Protein AF-A0A964C0R8-F1 (afdb_monomer)

Nearest PDB structures (foldseek):
  2l81-assembly1_A  TM=3.056E-01  e=2.035E-01  Homo sapiens
  6ylh-assembly1_b  TM=2.328E-01  e=2.517E+00  Saccharomyces cerevisiae
  6mrt-assembly1_A  TM=2.587E-01  e=3.384E+00  Escherichia coli K-12
  2wcd-assembly1_A  TM=2.534E-01  e=9.533E+00  Escherichia coli K-12

Foldseek 3Di:
DLPVVLLVVLVVQLVVLVVVLVVLVVCLVPDPDPVVNVVSVCCCLPPSLVSNLVSVLVNLVSCLVCLVVFDFDLVLLVVLLVQLLVLLVCVVPVDPPQADPVLPVLSVVLNVLSPDPPDGSSRSLSVNSVSVSVNSVRCSVRVVRCSCVSSVVSSVVRRPDD

Structure (mmCIF, N/CA/C/O backbone):
data_AF-A0A964C0R8-F1
#
_entry.id   AF-A0A964C0R8-F1
#
loop_
_atom_site.group_PDB
_atom_site.id
_atom_site.type_symbol
_atom_site.label_atom_id
_atom_site.label_alt_id
_atom_site.label_comp_id
_atom_site.label_asym_id
_atom_site.label_entity_id
_atom_site.label_seq_id
_atom_site.pdbx_PDB_ins_code
_atom_site.Cartn_x
_atom_site.Cartn_y
_atom_site.Cartn_z
_atom_site.occupancy
_atom_site.B_iso_or_equiv
_atom_site.auth_seq_id
_atom_site.auth_comp_id
_atom_site.auth_asym_id
_atom_site.auth_atom_id
_atom_site.pdbx_PDB_model_num
ATOM 1 N N . MET A 1 1 ? -26.100 5.685 2.494 1.00 44.75 1 MET A N 1
ATOM 2 C CA . MET A 1 1 ? -25.864 4.463 1.694 1.00 44.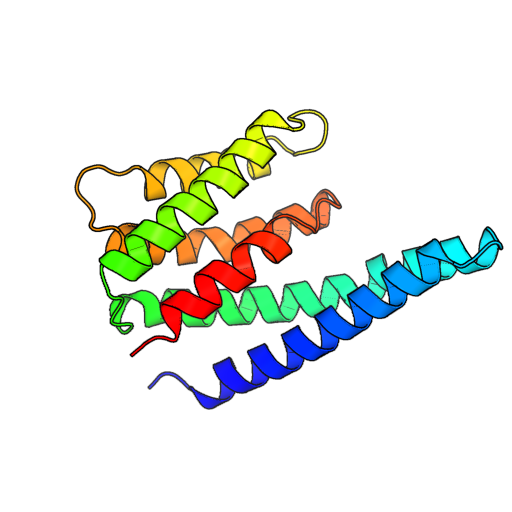75 1 MET A CA 1
ATOM 3 C C . MET A 1 1 ? -24.497 4.624 1.064 1.00 44.75 1 MET A C 1
ATOM 5 O O . MET A 1 1 ? -24.321 5.593 0.338 1.00 44.75 1 MET A O 1
ATOM 9 N N . ILE A 1 2 ? -23.543 3.737 1.356 1.00 54.78 2 ILE A N 1
ATOM 10 C CA . ILE A 1 2 ? -22.313 3.641 0.557 1.00 54.78 2 ILE A CA 1
ATOM 11 C C . ILE A 1 2 ? -22.776 3.500 -0.896 1.00 54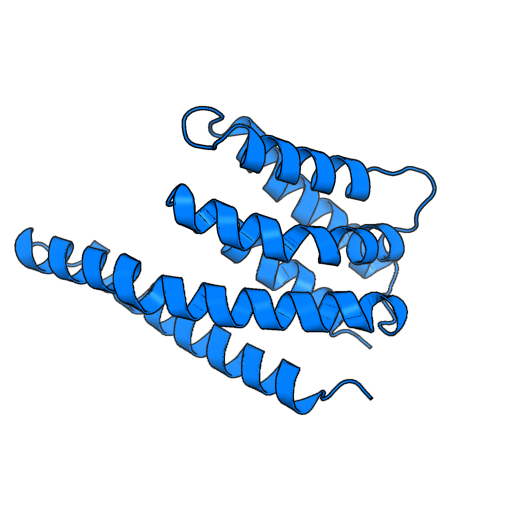.78 2 ILE A C 1
ATOM 13 O O . ILE A 1 2 ? -23.589 2.600 -1.153 1.00 54.78 2 ILE A O 1
ATOM 17 N N . PRO A 1 3 ? -22.325 4.321 -1.854 1.00 65.00 3 PRO A N 1
ATOM 18 C CA . PRO A 1 3 ? -22.480 3.958 -3.249 1.00 65.00 3 PRO A CA 1
ATOM 19 C C . PRO A 1 3 ? -21.553 2.759 -3.482 1.00 65.00 3 PRO A C 1
ATOM 21 O O . PRO A 1 3 ? -20.451 2.917 -3.980 1.00 65.00 3 PRO A O 1
ATOM 24 N N . ARG A 1 4 ? -21.962 1.551 -3.052 1.00 70.00 4 ARG A N 1
ATOM 25 C CA . ARG A 1 4 ? -21.163 0.313 -3.146 1.00 70.00 4 ARG A CA 1
ATOM 26 C C . ARG A 1 4 ? -20.659 0.097 -4.567 1.00 70.00 4 ARG A C 1
ATOM 28 O O . ARG A 1 4 ? -19.532 -0.329 -4.745 1.00 70.00 4 ARG A O 1
ATOM 35 N N . ARG A 1 5 ? -21.481 0.495 -5.542 1.00 81.56 5 ARG A N 1
ATOM 36 C CA . ARG A 1 5 ? -21.123 0.550 -6.959 1.00 81.56 5 ARG A CA 1
ATOM 37 C C . ARG A 1 5 ? -19.844 1.349 -7.193 1.00 81.56 5 ARG A C 1
ATOM 39 O O . ARG A 1 5 ? -18.943 0.827 -7.813 1.00 81.56 5 ARG A O 1
ATOM 46 N N . ARG A 1 6 ? -19.701 2.535 -6.594 1.00 89.06 6 ARG A N 1
ATOM 47 C CA . ARG A 1 6 ? -18.512 3.370 -6.773 1.00 89.06 6 ARG A CA 1
ATOM 48 C C . ARG A 1 6 ? -17.244 2.745 -6.195 1.00 89.06 6 ARG A C 1
ATOM 50 O O . ARG A 1 6 ? -16.202 2.869 -6.818 1.00 89.06 6 ARG A O 1
ATOM 57 N N . LEU A 1 7 ? -17.316 2.087 -5.034 1.00 85.00 7 LEU A N 1
ATOM 58 C CA . LEU A 1 7 ? -16.154 1.365 -4.495 1.00 85.00 7 LEU A CA 1
ATOM 59 C C . LEU A 1 7 ? -15.740 0.223 -5.430 1.00 85.00 7 LEU A C 1
ATOM 61 O O . LEU A 1 7 ? -14.562 0.107 -5.736 1.00 85.00 7 LEU A O 1
ATOM 65 N N . THR A 1 8 ? -16.703 -0.549 -5.941 1.00 85.69 8 THR A N 1
ATOM 66 C CA . THR A 1 8 ? -16.439 -1.598 -6.938 1.00 85.69 8 THR A CA 1
ATOM 67 C C . THR A 1 8 ? -15.860 -1.026 -8.236 1.00 85.69 8 THR A C 1
ATOM 69 O O . THR A 1 8 ? -14.850 -1.527 -8.711 1.00 85.69 8 THR A O 1
ATOM 72 N N . ASP A 1 9 ? -16.419 0.067 -8.762 1.00 90.06 9 ASP A N 1
ATOM 73 C CA . ASP A 1 9 ? -15.905 0.727 -9.968 1.00 90.06 9 ASP A CA 1
ATOM 74 C C . ASP A 1 9 ? -14.453 1.201 -9.766 1.00 90.06 9 ASP A C 1
ATOM 76 O O . ASP A 1 9 ? -13.613 1.065 -10.651 1.00 90.06 9 ASP A O 1
ATOM 80 N N . LEU A 1 10 ? -14.144 1.772 -8.595 1.00 90.31 10 LEU A N 1
ATOM 81 C CA . LEU A 1 10 ? -12.793 2.226 -8.254 1.00 90.31 10 LEU A CA 1
ATOM 82 C C . LEU A 1 10 ? -11.803 1.066 -8.170 1.00 90.31 10 LEU A C 1
ATOM 84 O O . LEU A 1 10 ? -10.658 1.231 -8.574 1.00 90.31 10 LEU A O 1
ATOM 88 N N . GLU A 1 11 ? -12.230 -0.091 -7.671 1.00 85.62 11 GLU A N 1
ATOM 89 C CA . GLU A 1 11 ? -11.404 -1.299 -7.624 1.00 85.62 11 GLU A CA 1
ATOM 90 C C . GLU A 1 11 ? -11.083 -1.809 -9.025 1.00 85.62 11 GLU A C 1
ATOM 92 O O . GLU A 1 11 ? -9.915 -2.017 -9.325 1.00 85.62 11 GLU A O 1
ATOM 97 N N . GLU A 1 12 ? -12.082 -1.927 -9.904 1.00 89.69 12 GLU A N 1
ATOM 98 C CA . GLU A 1 12 ? -11.864 -2.356 -11.292 1.00 89.69 12 GLU A CA 1
ATOM 99 C C . GLU A 1 12 ? -10.909 -1.408 -12.035 1.00 89.69 12 GLU A C 1
ATOM 101 O O . GLU A 1 12 ? -10.015 -1.845 -12.765 1.00 89.69 12 GLU A O 1
ATOM 106 N N . ILE A 1 13 ? -11.062 -0.098 -11.812 1.00 92.69 13 ILE A N 1
ATOM 107 C CA . ILE A 1 13 ? -10.160 0.917 -12.364 1.00 92.69 13 ILE A CA 1
ATOM 108 C C . ILE A 1 13 ? -8.741 0.736 -11.812 1.00 92.69 13 ILE A C 1
ATOM 110 O O . ILE A 1 13 ? -7.780 0.734 -12.583 1.00 92.69 13 ILE A O 1
ATOM 114 N N . LEU A 1 14 ? -8.594 0.593 -10.493 1.00 88.25 14 LEU A N 1
ATOM 115 C CA . LEU A 1 14 ? -7.292 0.435 -9.850 1.00 88.25 14 LEU A CA 1
ATOM 116 C C . LEU A 1 14 ? -6.599 -0.855 -10.291 1.00 88.25 14 LEU A C 1
ATOM 118 O O . LEU A 1 14 ? -5.421 -0.800 -10.634 1.00 88.25 14 LEU A O 1
ATOM 122 N N . ASP A 1 15 ? -7.316 -1.974 -10.373 1.00 87.19 15 ASP A N 1
ATOM 123 C CA . ASP A 1 15 ? -6.787 -3.254 -10.849 1.00 87.19 15 ASP A CA 1
ATOM 124 C C . ASP A 1 15 ? -6.248 -3.131 -12.282 1.00 87.19 15 ASP A C 1
ATOM 126 O O . ASP A 1 15 ? -5.111 -3.522 -12.558 1.00 87.19 15 ASP A O 1
ATOM 130 N N . SER A 1 16 ? -7.011 -2.502 -13.183 1.00 90.38 16 SER A N 1
ATOM 131 C CA . SER A 1 16 ? -6.577 -2.268 -14.567 1.00 90.38 16 SER A CA 1
ATOM 132 C C . SER A 1 16 ? -5.339 -1.364 -14.654 1.00 90.38 16 SER A C 1
ATOM 134 O O . SER A 1 16 ? -4.418 -1.604 -15.447 1.00 90.38 16 SER A O 1
ATOM 136 N N . LEU A 1 17 ? -5.273 -0.327 -13.817 1.00 89.00 17 LEU A N 1
ATOM 137 C CA . LEU A 1 17 ? -4.120 0.567 -13.763 1.00 89.00 17 LEU A CA 1
ATOM 138 C C . LEU A 1 17 ? -2.881 -0.125 -13.177 1.00 89.00 17 LEU A C 1
ATOM 140 O O . LEU A 1 17 ? -1.773 0.088 -13.674 1.00 89.00 17 LEU A O 1
ATOM 144 N N . TYR A 1 18 ? -3.051 -0.986 -12.173 1.00 84.38 18 TYR A N 1
ATOM 145 C CA . TYR A 1 18 ? -1.973 -1.791 -11.604 1.00 84.38 18 TYR A CA 1
ATOM 146 C C . TYR A 1 18 ? -1.455 -2.845 -12.585 1.00 84.38 18 TYR A C 1
ATOM 148 O O . TYR A 1 18 ? -0.241 -3.031 -12.702 1.00 84.38 18 TYR A O 1
ATOM 156 N N . GLU A 1 19 ? -2.339 -3.478 -13.356 1.00 87.75 19 GLU A N 1
ATOM 157 C CA . GLU A 1 19 ? -1.945 -4.356 -14.458 1.00 87.75 19 GLU A CA 1
ATOM 158 C C . GLU A 1 19 ? -1.137 -3.582 -15.509 1.00 87.75 19 GLU A C 1
ATOM 160 O O . GLU A 1 19 ? -0.057 -4.013 -15.930 1.00 87.75 19 GLU A O 1
ATOM 165 N N . THR A 1 20 ? -1.608 -2.388 -15.875 1.00 88.81 20 THR A N 1
ATOM 166 C CA . THR A 1 20 ? -0.908 -1.490 -16.798 1.00 88.81 20 THR A CA 1
ATOM 167 C C . THR A 1 20 ? 0.480 -1.126 -16.273 1.00 88.81 20 THR A C 1
ATOM 169 O O . THR A 1 20 ? 1.461 -1.222 -17.018 1.00 88.81 20 THR A O 1
ATOM 172 N N . LEU A 1 21 ? 0.597 -0.765 -14.992 1.00 86.19 21 LEU A N 1
ATOM 173 C CA . LEU A 1 21 ? 1.876 -0.481 -14.345 1.00 86.19 21 LEU A CA 1
ATOM 174 C C . LEU A 1 21 ? 2.813 -1.692 -14.406 1.00 86.19 21 LEU A C 1
ATOM 176 O O . LEU A 1 21 ? 3.967 -1.554 -14.817 1.00 86.19 21 LEU A O 1
ATOM 180 N N . GLY A 1 22 ? 2.315 -2.879 -14.054 1.00 81.31 22 GLY A N 1
ATOM 181 C 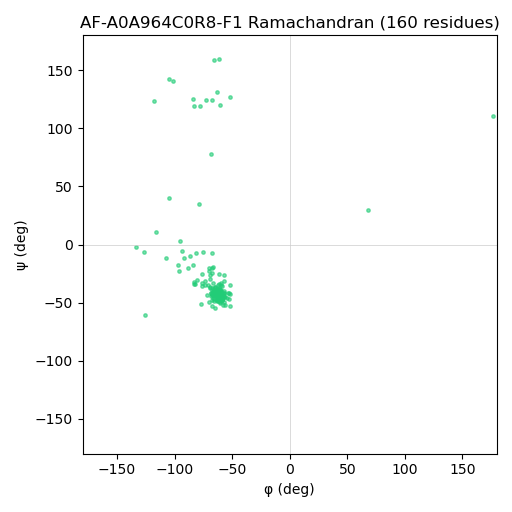CA . GLY A 1 22 ? 3.083 -4.121 -14.100 1.00 81.31 22 GLY A CA 1
ATOM 182 C C . GLY A 1 22 ? 3.591 -4.441 -15.507 1.00 81.31 22 GLY A C 1
ATOM 183 O O . GLY A 1 22 ? 4.741 -4.851 -15.677 1.00 81.31 22 GLY A O 1
ATOM 184 N N . ASN A 1 23 ? 2.782 -4.188 -16.536 1.00 89.00 23 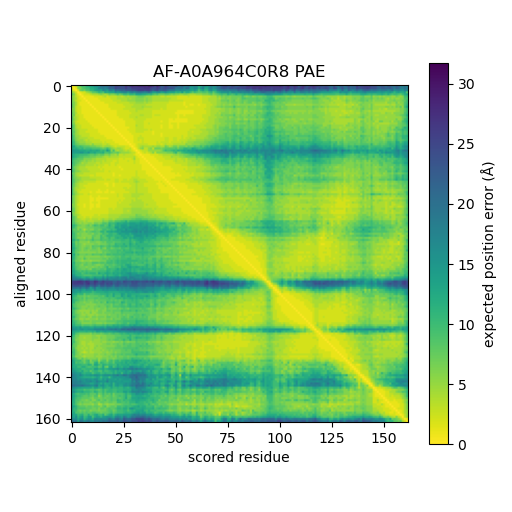ASN A N 1
ATOM 185 C CA . ASN A 1 23 ? 3.182 -4.363 -17.932 1.00 89.00 23 ASN A CA 1
ATOM 186 C C . ASN A 1 23 ? 4.300 -3.390 -18.336 1.00 89.00 23 ASN A C 1
ATOM 188 O O . ASN A 1 23 ? 5.292 -3.817 -18.929 1.00 89.00 23 ASN A O 1
ATOM 192 N N . HIS A 1 24 ? 4.209 -2.117 -17.941 1.00 87.62 24 HIS A N 1
ATOM 193 C CA . HIS A 1 24 ? 5.267 -1.134 -18.200 1.00 87.62 24 HIS A CA 1
ATOM 194 C C . HIS A 1 24 ? 6.564 -1.474 -17.452 1.00 87.62 24 HIS A C 1
ATOM 196 O O . HIS A 1 24 ? 7.653 -1.339 -18.009 1.00 87.62 24 HIS A O 1
ATOM 202 N N . GLN A 1 25 ? 6.476 -1.958 -16.210 1.00 82.94 25 GLN A N 1
ATOM 203 C CA . GLN A 1 25 ? 7.640 -2.402 -15.436 1.00 82.94 25 GLN A CA 1
ATOM 204 C C . GLN A 1 25 ? 8.322 -3.620 -16.071 1.00 82.94 25 GLN A C 1
ATOM 206 O O . GLN A 1 25 ? 9.548 -3.636 -16.205 1.00 82.94 25 GLN A O 1
ATOM 211 N N . LYS A 1 26 ? 7.547 -4.615 -16.525 1.00 86.44 26 LYS A N 1
ATOM 212 C CA . LYS A 1 26 ? 8.075 -5.762 -17.281 1.00 86.44 26 LYS A CA 1
ATOM 213 C C . LYS A 1 26 ? 8.755 -5.292 -18.563 1.00 86.44 26 LYS A C 1
ATOM 215 O O . LYS A 1 26 ? 9.901 -5.653 -18.812 1.00 86.44 26 LYS A O 1
ATOM 220 N N . GLN A 1 27 ? 8.096 -4.433 -19.340 1.00 88.69 27 GLN A N 1
ATOM 221 C CA . GLN A 1 27 ? 8.674 -3.877 -20.561 1.00 88.69 27 GLN A CA 1
ATOM 222 C C . GLN A 1 27 ? 9.994 -3.153 -20.266 1.00 88.69 27 GLN A C 1
ATOM 224 O O . GLN A 1 27 ? 10.992 -3.398 -20.941 1.00 88.69 27 GLN A O 1
ATOM 229 N N . LEU A 1 28 ? 10.046 -2.333 -19.213 1.00 86.69 28 LEU A N 1
ATOM 230 C CA . LEU A 1 28 ? 11.259 -1.632 -18.790 1.00 86.69 28 LEU A CA 1
ATOM 231 C C . LEU A 1 28 ? 12.417 -2.589 -18.456 1.00 86.69 28 LEU A C 1
ATOM 233 O O . LEU A 1 28 ? 13.570 -2.245 -18.723 1.00 86.69 28 LEU A O 1
ATOM 237 N N . ALA A 1 29 ? 12.123 -3.757 -17.876 1.00 82.19 29 ALA A N 1
ATOM 238 C CA . ALA A 1 29 ? 13.118 -4.765 -17.513 1.00 82.19 29 ALA A CA 1
ATOM 239 C C . ALA A 1 29 ? 13.721 -5.481 -18.734 1.00 82.19 29 ALA A C 1
ATOM 241 O O . ALA A 1 29 ? 14.912 -5.787 -18.730 1.00 82.19 29 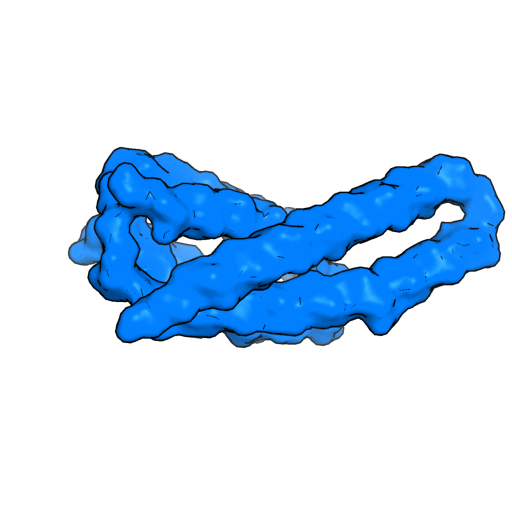ALA A O 1
ATOM 242 N N . TYR A 1 30 ? 12.925 -5.711 -19.783 1.00 88.19 30 TYR A N 1
ATOM 243 C CA . TYR A 1 30 ? 13.371 -6.392 -21.007 1.00 88.19 30 TYR A CA 1
ATOM 244 C C . TYR A 1 30 ? 13.887 -5.441 -22.100 1.00 88.19 30 TYR A C 1
ATOM 246 O O . TYR A 1 30 ? 14.497 -5.887 -23.071 1.00 88.19 30 TYR A O 1
ATOM 254 N N . THR A 1 31 ? 13.668 -4.131 -21.963 1.00 88.31 31 THR A N 1
ATOM 255 C CA . THR A 1 31 ? 14.086 -3.138 -22.963 1.00 88.31 31 THR A CA 1
ATOM 256 C C . THR A 1 31 ? 15.584 -2.845 -22.858 1.00 88.31 31 THR A C 1
ATOM 258 O O . THR A 1 31 ? 16.054 -2.324 -21.848 1.00 88.31 31 THR A O 1
ATOM 261 N N . ALA A 1 32 ? 16.336 -3.109 -23.930 1.00 77.94 32 ALA A N 1
ATOM 262 C CA . ALA A 1 32 ? 17.770 -2.810 -24.000 1.00 77.94 32 ALA A CA 1
ATOM 263 C C . ALA A 1 32 ? 18.069 -1.332 -24.334 1.00 77.94 32 ALA A C 1
ATOM 265 O O . ALA A 1 32 ? 19.079 -0.784 -23.891 1.00 77.94 32 ALA A O 1
ATOM 266 N N . SER A 1 33 ? 17.189 -0.669 -25.093 1.00 92.88 33 SER A N 1
ATOM 267 C CA . SER A 1 33 ? 17.375 0.713 -25.554 1.00 92.88 33 SER A CA 1
ATOM 268 C C . SER A 1 33 ? 17.202 1.735 -24.428 1.00 92.88 33 SER A C 1
ATOM 270 O O . SER A 1 33 ? 16.148 1.825 -23.801 1.00 92.88 33 SER A O 1
ATOM 272 N N . ALA A 1 34 ? 18.215 2.576 -24.199 1.00 85.44 34 ALA A N 1
ATOM 273 C CA . ALA A 1 34 ? 18.156 3.627 -23.181 1.00 85.44 34 ALA A CA 1
ATOM 274 C C . ALA A 1 34 ? 17.054 4.670 -23.452 1.00 85.44 34 ALA A C 1
ATOM 276 O O . ALA A 1 34 ? 16.424 5.155 -22.512 1.00 85.44 34 ALA A O 1
ATOM 277 N N . ALA A 1 35 ? 16.795 4.993 -24.723 1.00 88.81 35 ALA A N 1
ATOM 278 C CA . ALA A 1 35 ? 15.762 5.953 -25.106 1.00 88.81 35 ALA A CA 1
ATOM 279 C C . ALA A 1 35 ? 14.357 5.416 -24.799 1.00 88.81 35 ALA A C 1
ATOM 281 O O . ALA A 1 35 ? 13.573 6.085 -24.131 1.00 88.81 35 ALA A O 1
ATOM 282 N N . GLU A 1 36 ? 14.075 4.173 -25.192 1.00 88.81 36 GLU A N 1
ATOM 283 C CA . GLU A 1 36 ? 12.787 3.521 -24.926 1.00 88.81 36 GLU A CA 1
ATOM 284 C C . GLU A 1 36 ? 12.563 3.316 -23.424 1.00 88.81 36 GLU A C 1
ATOM 286 O O . GLU A 1 36 ? 11.477 3.593 -22.915 1.00 88.81 36 GLU A O 1
ATOM 291 N N . ARG A 1 37 ? 13.610 2.937 -22.676 1.00 86.75 37 ARG A N 1
ATOM 292 C CA . ARG A 1 37 ? 13.549 2.873 -21.207 1.00 86.75 37 ARG A CA 1
ATOM 293 C C . ARG A 1 37 ? 13.161 4.217 -20.594 1.00 86.75 37 ARG A C 1
ATOM 295 O O . ARG A 1 37 ? 12.362 4.247 -19.659 1.00 86.75 37 ARG A O 1
ATOM 302 N N . ASN A 1 38 ? 13.707 5.323 -21.097 1.00 88.44 38 ASN A N 1
ATOM 303 C CA . ASN A 1 38 ? 13.361 6.657 -20.609 1.00 88.44 38 ASN A CA 1
ATOM 304 C C . ASN A 1 38 ? 11.906 7.022 -20.925 1.00 88.44 38 ASN A C 1
ATOM 306 O O . ASN A 1 38 ? 11.221 7.549 -20.050 1.00 88.44 38 ASN A O 1
ATOM 310 N N . THR A 1 39 ? 11.404 6.686 -22.113 1.00 91.56 39 THR A N 1
ATOM 311 C CA . THR A 1 39 ? 9.994 6.896 -22.477 1.00 91.56 39 THR A CA 1
ATOM 312 C C . THR A 1 39 ? 9.046 6.090 -21.589 1.00 91.56 39 THR A C 1
ATOM 314 O O . THR A 1 39 ? 8.057 6.633 -21.092 1.00 91.56 39 THR A O 1
ATOM 317 N N . ILE A 1 40 ? 9.361 4.820 -21.316 1.00 89.06 40 ILE A N 1
ATOM 318 C CA . ILE A 1 40 ? 8.561 3.974 -20.417 1.00 89.06 40 ILE A CA 1
ATOM 319 C C . ILE A 1 40 ? 8.551 4.565 -19.003 1.00 89.06 40 ILE A C 1
ATOM 321 O O . ILE A 1 40 ? 7.485 4.722 -18.411 1.00 89.06 40 ILE A O 1
ATOM 325 N N . LYS A 1 41 ? 9.715 4.976 -18.479 1.00 86.44 41 LYS A N 1
ATOM 326 C CA . LYS A 1 41 ? 9.809 5.644 -17.170 1.00 86.44 41 LYS A CA 1
ATOM 327 C C . LYS A 1 41 ? 8.974 6.923 -17.109 1.00 86.44 41 LYS A C 1
ATOM 329 O O . LYS A 1 41 ? 8.293 7.146 -16.115 1.00 86.44 41 LYS A O 1
ATOM 334 N N . GLN A 1 42 ? 9.011 7.747 -18.157 1.00 87.31 42 GLN A N 1
ATOM 335 C CA . GLN A 1 42 ? 8.194 8.961 -18.237 1.00 87.31 42 GLN A CA 1
ATOM 336 C C . GLN A 1 42 ? 6.697 8.651 -18.289 1.00 87.31 42 GLN A C 1
ATOM 338 O O . GLN A 1 42 ? 5.912 9.371 -17.684 1.00 87.31 42 GLN A O 1
ATOM 343 N N . THR A 1 43 ? 6.299 7.588 -18.985 1.00 89.31 43 THR A N 1
ATOM 344 C CA . THR A 1 43 ? 4.894 7.161 -19.064 1.00 89.31 43 THR A CA 1
ATOM 345 C C . THR A 1 43 ? 4.394 6.705 -17.696 1.00 89.31 43 THR A C 1
ATOM 347 O O . THR A 1 43 ? 3.354 7.170 -17.229 1.00 89.31 43 THR A O 1
ATOM 350 N N . ILE A 1 44 ? 5.180 5.872 -17.006 1.00 86.31 44 ILE A N 1
ATOM 351 C CA . ILE A 1 44 ? 4.889 5.440 -15.635 1.00 86.31 44 ILE A CA 1
ATOM 352 C C . ILE A 1 44 ? 4.725 6.658 -14.715 1.00 86.31 44 ILE A C 1
ATOM 354 O O . ILE A 1 44 ? 3.703 6.780 -14.040 1.00 86.31 44 ILE A O 1
ATOM 358 N N . SER A 1 45 ? 5.696 7.578 -14.715 1.00 83.56 45 SER A N 1
ATOM 359 C CA . SER A 1 45 ? 5.713 8.695 -13.764 1.00 83.56 45 SER A CA 1
ATOM 360 C C . SER A 1 45 ? 4.690 9.789 -14.060 1.00 83.56 45 SER A C 1
ATOM 362 O O . SER A 1 45 ? 4.148 10.379 -13.130 1.00 83.56 45 SER A O 1
ATOM 364 N N . ARG A 1 46 ? 4.407 10.078 -15.335 1.00 86.06 46 ARG A N 1
ATOM 365 C CA . ARG A 1 46 ? 3.538 11.200 -15.729 1.00 86.06 46 ARG A CA 1
ATOM 366 C C . ARG A 1 46 ? 2.092 10.814 -16.005 1.00 86.06 46 ARG A C 1
ATOM 368 O O . ARG A 1 46 ? 1.259 11.711 -16.058 1.00 86.06 46 ARG A O 1
ATOM 375 N N . GLN A 1 47 ? 1.799 9.534 -16.229 1.00 88.62 47 GLN A N 1
ATOM 376 C CA . GLN A 1 47 ? 0.462 9.094 -16.640 1.00 88.62 47 GLN A CA 1
ATOM 377 C C . GLN A 1 47 ? -0.091 8.019 -15.708 1.00 88.62 47 GLN A C 1
ATOM 379 O O . GLN A 1 47 ? -1.106 8.244 -15.057 1.00 88.62 47 GLN A O 1
ATOM 384 N N . VAL A 1 48 ? 0.596 6.877 -15.602 1.00 88.06 48 VAL A N 1
ATOM 385 C CA . VAL A 1 48 ? 0.056 5.702 -14.897 1.00 88.06 48 VAL A CA 1
ATOM 386 C C . VAL A 1 48 ? -0.066 5.961 -13.398 1.00 88.06 48 VAL A C 1
ATOM 388 O O . VAL A 1 48 ? -1.140 5.797 -12.824 1.00 88.06 48 VAL A O 1
ATOM 391 N N . LEU A 1 49 ? 1.018 6.403 -12.757 1.00 83.50 49 LEU A N 1
ATOM 392 C CA . LEU A 1 49 ? 1.008 6.598 -11.312 1.00 8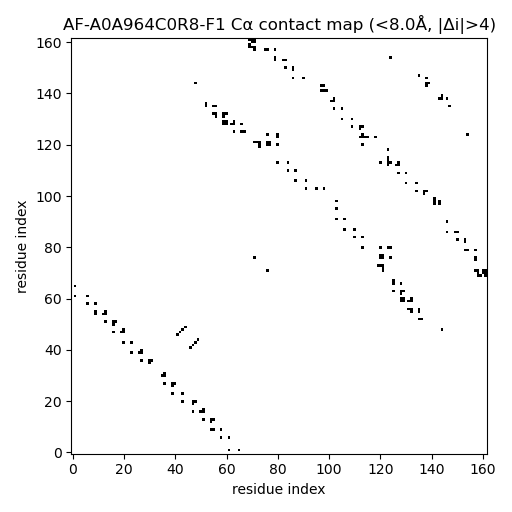3.50 49 LEU A CA 1
ATOM 393 C C . LEU A 1 49 ? 0.078 7.741 -10.860 1.00 83.50 49 LEU A C 1
ATOM 395 O O . LEU A 1 49 ? -0.656 7.522 -9.896 1.00 83.50 49 LEU A O 1
ATOM 399 N N . PRO A 1 50 ? 0.031 8.919 -11.521 1.00 85.19 50 PRO A N 1
ATOM 400 C CA . PRO A 1 50 ? -0.950 9.959 -11.198 1.00 85.19 50 PRO A CA 1
ATOM 401 C C . PRO A 1 50 ? -2.406 9.477 -11.217 1.00 85.19 50 PRO A C 1
ATOM 403 O O . PRO A 1 50 ? -3.160 9.820 -10.306 1.00 85.19 50 PRO A O 1
ATOM 406 N N . GLU A 1 51 ? -2.795 8.659 -12.201 1.00 89.06 51 GLU A N 1
ATOM 407 C CA . GLU A 1 51 ? -4.154 8.107 -12.259 1.00 89.06 51 GLU A CA 1
ATOM 408 C C . GLU A 1 51 ? -4.410 7.098 -11.133 1.00 89.06 51 GLU A C 1
ATOM 410 O O . GLU A 1 51 ? -5.432 7.219 -10.461 1.00 89.06 51 GLU A O 1
ATOM 415 N N . ILE A 1 52 ? -3.477 6.174 -10.852 1.00 86.06 52 ILE A N 1
ATOM 416 C CA . ILE A 1 52 ? -3.601 5.239 -9.712 1.00 86.06 52 ILE A CA 1
ATOM 417 C C . ILE A 1 52 ? -3.884 6.023 -8.428 1.00 86.06 52 ILE A C 1
ATOM 419 O O . ILE A 1 52 ? -4.893 5.804 -7.764 1.00 86.06 52 ILE A O 1
ATOM 423 N N . ARG A 1 53 ? -3.055 7.024 -8.131 1.00 80.62 53 ARG A N 1
ATOM 424 C CA . ARG A 1 53 ? -3.150 7.813 -6.892 1.00 80.62 53 ARG A CA 1
ATOM 425 C C . ARG A 1 53 ? -4.466 8.570 -6.767 1.00 80.62 53 ARG A C 1
ATOM 427 O O . ARG A 1 53 ? -5.005 8.698 -5.669 1.00 80.62 53 ARG A O 1
ATOM 434 N N . LYS A 1 54 ? -4.981 9.101 -7.879 1.00 87.00 54 LYS A N 1
ATOM 435 C CA . LYS A 1 54 ? -6.273 9.796 -7.919 1.00 87.00 54 LYS A CA 1
ATOM 436 C C . LYS A 1 54 ? -7.394 8.869 -7.453 1.00 87.00 54 LYS A C 1
ATOM 438 O O . LYS A 1 54 ? -8.185 9.269 -6.598 1.00 87.00 54 LYS A O 1
ATOM 443 N N . TYR A 1 55 ? -7.440 7.647 -7.978 1.00 89.12 55 TYR A N 1
ATOM 444 C CA . TYR A 1 55 ? -8.474 6.681 -7.612 1.00 89.12 55 TYR A CA 1
ATOM 445 C C . TYR A 1 55 ? -8.236 6.058 -6.236 1.00 89.12 55 TYR A C 1
ATOM 447 O O . TYR A 1 55 ? -9.204 5.851 -5.508 1.00 89.12 55 TYR A O 1
ATOM 455 N N . GLU A 1 56 ? -6.984 5.859 -5.814 1.00 86.12 56 GLU A N 1
ATOM 456 C CA . GLU A 1 56 ? -6.678 5.447 -4.441 1.00 86.12 56 GLU A CA 1
ATOM 457 C C . GLU A 1 56 ? -7.182 6.484 -3.441 1.00 86.12 56 GLU A C 1
ATOM 459 O O . GLU A 1 56 ? -7.908 6.141 -2.511 1.00 86.12 56 GLU A O 1
ATOM 464 N N . LYS A 1 57 ? -6.866 7.769 -3.644 1.00 86.56 57 LYS A N 1
ATOM 465 C CA . LYS A 1 57 ? -7.325 8.848 -2.762 1.00 86.56 57 LYS A CA 1
ATOM 466 C C . LYS A 1 57 ? -8.843 8.836 -2.604 1.00 86.56 57 LYS A C 1
ATOM 468 O O . LYS A 1 57 ? -9.333 8.932 -1.479 1.00 86.56 57 LYS A O 1
ATOM 473 N N . GLU A 1 58 ? -9.574 8.698 -3.708 1.00 89.31 58 GLU A N 1
ATOM 474 C CA . GLU A 1 58 ? -11.034 8.600 -3.680 1.00 89.31 58 GLU A CA 1
ATOM 475 C C . GLU A 1 58 ? -11.502 7.348 -2.920 1.00 89.31 58 GLU A C 1
ATOM 477 O O . GLU A 1 58 ? -12.354 7.444 -2.034 1.00 89.31 58 GLU A O 1
ATOM 482 N N . TYR A 1 59 ? -10.906 6.189 -3.209 1.00 87.62 59 TYR A N 1
ATOM 483 C CA . TYR A 1 59 ? -11.226 4.919 -2.562 1.00 87.62 59 TYR A CA 1
ATOM 484 C C . TYR A 1 59 ? -11.062 5.000 -1.038 1.00 87.62 59 TYR A C 1
ATOM 486 O O . TYR A 1 59 ? -11.984 4.682 -0.284 1.00 87.62 59 TYR A O 1
ATOM 494 N N . TRP A 1 60 ? -9.928 5.516 -0.567 1.00 85.81 60 TRP A N 1
ATOM 495 C CA . TRP A 1 60 ? -9.655 5.661 0.861 1.00 85.81 60 TRP A CA 1
ATOM 496 C C . TRP A 1 60 ? -10.549 6.681 1.546 1.00 85.81 60 TRP A C 1
ATOM 498 O O . TRP A 1 60 ? -10.974 6.454 2.676 1.00 85.81 60 TRP A O 1
ATOM 508 N N . GLN A 1 61 ? -10.878 7.787 0.877 1.00 86.44 61 GLN A N 1
ATOM 509 C CA . GLN A 1 61 ? -11.832 8.757 1.410 1.00 86.44 61 GLN A CA 1
ATOM 510 C C . GLN A 1 61 ? -13.214 8.128 1.604 1.00 86.44 61 GLN A C 1
ATOM 512 O O . GLN A 1 61 ? -13.832 8.322 2.653 1.00 86.44 61 GLN A O 1
ATOM 517 N N . LEU A 1 62 ? -13.678 7.333 0.638 1.00 86.88 62 LEU A N 1
ATOM 518 C CA . LEU A 1 62 ? -14.943 6.611 0.751 1.00 86.88 62 LEU A CA 1
ATOM 519 C C . LEU A 1 62 ? -14.901 5.562 1.868 1.00 86.88 62 LEU A C 1
ATOM 521 O O . LEU A 1 62 ? -15.869 5.447 2.624 1.00 86.88 62 LEU A O 1
ATOM 525 N N . LEU A 1 63 ? -13.791 4.837 2.022 1.00 83.69 63 LEU A N 1
ATOM 526 C CA . LEU A 1 63 ? -13.612 3.900 3.131 1.00 83.69 63 LEU A CA 1
ATOM 527 C C . LEU A 1 63 ? -13.606 4.610 4.488 1.00 83.69 63 LEU A C 1
ATOM 529 O O . LEU A 1 63 ? -14.332 4.191 5.384 1.00 83.69 63 LEU A O 1
ATOM 533 N N . ALA A 1 64 ? -12.854 5.702 4.638 1.00 83.44 64 ALA A N 1
ATOM 534 C CA . ALA A 1 64 ? -12.765 6.463 5.884 1.00 83.44 64 ALA A CA 1
ATOM 535 C C . ALA A 1 64 ? -14.132 7.020 6.314 1.00 83.44 64 ALA A C 1
ATOM 537 O O . ALA A 1 64 ? -14.520 6.888 7.473 1.00 83.44 64 ALA A O 1
ATOM 538 N N . GLN A 1 65 ? -14.907 7.565 5.370 1.00 85.06 65 GLN A N 1
ATOM 539 C CA . GLN A 1 65 ? -16.264 8.066 5.628 1.00 85.06 65 GLN A CA 1
ATOM 540 C C . GLN A 1 65 ? -17.225 6.977 6.121 1.00 85.06 65 GLN A C 1
ATOM 542 O O . GLN A 1 65 ? -18.204 7.277 6.801 1.00 85.06 65 GLN A O 1
ATOM 547 N N . ASN A 1 66 ? -16.957 5.716 5.782 1.00 80.31 66 ASN A N 1
ATOM 548 C CA . ASN A 1 66 ? -17.825 4.585 6.092 1.00 80.31 66 ASN A CA 1
ATOM 549 C C . ASN A 1 66 ? -17.161 3.574 7.041 1.00 80.31 66 ASN A C 1
ATOM 551 O O . ASN A 1 66 ? -17.719 2.500 7.259 1.00 80.31 66 ASN A O 1
ATOM 555 N N . ALA A 1 67 ? -16.018 3.917 7.647 1.00 78.75 67 ALA A N 1
ATOM 556 C CA . ALA A 1 67 ? -15.179 3.011 8.434 1.00 78.75 67 ALA A CA 1
ATOM 557 C C . ALA A 1 67 ? -15.969 2.277 9.532 1.00 78.75 67 ALA A C 1
ATOM 559 O O . ALA A 1 67 ? -15.839 1.068 9.723 1.00 78.75 67 ALA A O 1
ATOM 560 N N . ASN A 1 68 ? -16.864 2.999 10.208 1.00 76.81 68 ASN A N 1
ATOM 561 C CA . ASN A 1 68 ? -17.685 2.464 11.295 1.00 76.81 68 ASN A CA 1
ATOM 562 C C . ASN A 1 68 ? -18.754 1.465 10.829 1.00 76.81 68 ASN A C 1
ATOM 564 O O . ASN A 1 68 ? -19.227 0.677 11.638 1.00 76.81 68 ASN A O 1
ATOM 568 N N . SER A 1 69 ? -19.121 1.480 9.546 1.00 77.75 69 SER A N 1
ATOM 569 C CA . SER A 1 69 ? -20.155 0.603 8.981 1.00 77.75 69 SER A CA 1
ATOM 570 C C . SER A 1 69 ? -19.640 -0.762 8.516 1.00 77.75 69 SER A C 1
ATOM 572 O O . SER A 1 69 ? -20.446 -1.628 8.186 1.00 77.75 69 SER A O 1
ATOM 574 N N . PHE A 1 70 ? -18.319 -0.960 8.479 1.00 74.38 70 PHE A N 1
ATOM 575 C CA . PHE A 1 70 ? -17.719 -2.250 8.149 1.00 74.38 70 PHE A CA 1
ATOM 576 C C . PHE A 1 70 ? -17.657 -3.135 9.393 1.00 74.38 70 PHE A C 1
ATOM 578 O O . PHE A 1 70 ? -17.077 -2.741 10.407 1.00 74.38 70 PHE A O 1
ATOM 585 N N . GLU A 1 71 ? -18.216 -4.336 9.325 1.00 79.81 71 GLU A N 1
ATOM 586 C CA . GLU A 1 71 ? -17.948 -5.379 10.314 1.00 79.81 71 GLU A CA 1
ATOM 587 C C . GLU A 1 71 ? -16.648 -6.070 9.910 1.00 79.81 71 GLU A C 1
ATOM 589 O O . GLU A 1 71 ? -16.533 -6.574 8.800 1.00 79.81 71 GLU A O 1
ATOM 594 N N . ILE A 1 72 ? -15.639 -6.025 10.778 1.00 82.25 72 ILE A N 1
ATOM 595 C CA . ILE A 1 72 ? -14.349 -6.670 10.532 1.00 82.25 72 ILE A CA 1
ATOM 596 C C . ILE A 1 72 ? -14.183 -7.708 11.628 1.00 82.25 72 ILE A C 1
ATOM 598 O O . ILE A 1 72 ? -14.255 -7.376 12.812 1.00 82.25 72 ILE A O 1
ATOM 602 N N . ASN A 1 73 ? -13.977 -8.960 11.235 1.00 87.56 73 ASN A N 1
ATOM 603 C CA . ASN A 1 73 ? -13.657 -10.018 12.177 1.00 87.56 73 ASN A CA 1
ATOM 604 C C . ASN A 1 73 ? -12.308 -9.717 12.856 1.00 87.56 73 ASN A C 1
ATOM 606 O O . ASN A 1 73 ? -11.330 -9.429 12.170 1.00 87.56 73 ASN A O 1
ATOM 610 N N . GLU A 1 74 ? -12.247 -9.799 14.187 1.00 86.69 74 GLU A N 1
ATOM 611 C CA . GLU A 1 74 ? -11.031 -9.451 14.941 1.00 86.69 74 GLU A CA 1
ATOM 612 C C . GLU A 1 74 ? -9.830 -10.333 14.578 1.00 86.69 74 GLU A C 1
ATOM 614 O O . GLU A 1 74 ? -8.719 -9.830 14.493 1.00 86.69 74 GLU A O 1
ATOM 619 N N . THR A 1 75 ? -10.030 -11.615 14.257 1.00 85.56 75 THR A N 1
ATOM 620 C CA . THR A 1 75 ? -8.931 -12.497 13.832 1.00 85.56 75 THR A CA 1
ATOM 621 C C . THR A 1 75 ? -8.355 -12.073 12.481 1.00 85.56 75 THR A C 1
ATOM 623 O O . THR A 1 75 ? -7.138 -12.017 12.311 1.00 85.56 75 THR A O 1
ATOM 626 N N . ASP A 1 76 ? -9.216 -11.733 11.517 1.00 85.00 76 ASP A N 1
ATOM 627 C CA . ASP A 1 76 ? -8.771 -11.192 10.226 1.00 85.00 76 ASP A CA 1
ATOM 628 C C . ASP A 1 76 ? -8.090 -9.823 10.397 1.00 85.00 76 ASP A C 1
ATOM 630 O O . ASP A 1 76 ? -7.115 -9.520 9.701 1.00 85.00 76 ASP A O 1
ATOM 634 N N . ALA A 1 77 ? -8.589 -9.010 11.332 1.00 86.00 77 ALA A N 1
ATOM 635 C CA . ALA A 1 77 ? -8.013 -7.720 11.674 1.00 86.00 77 ALA A CA 1
ATOM 636 C C . ALA A 1 77 ? -6.621 -7.865 12.305 1.00 86.00 77 ALA A C 1
ATOM 638 O O . ALA A 1 77 ? -5.708 -7.166 11.883 1.00 86.00 77 ALA A O 1
ATOM 639 N N . ASP A 1 78 ? -6.418 -8.791 13.241 1.00 87.00 78 ASP A N 1
ATOM 640 C CA . ASP A 1 78 ? -5.111 -9.053 13.856 1.00 87.00 78 ASP A CA 1
ATOM 641 C C . ASP A 1 78 ? -4.068 -9.473 12.814 1.00 87.00 78 ASP A C 1
ATOM 643 O O . ASP A 1 78 ? -2.954 -8.945 12.787 1.00 87.00 78 ASP A O 1
ATOM 647 N N . CYS A 1 79 ? -4.432 -10.376 11.896 1.00 85.94 79 CYS A N 1
ATOM 648 C CA . CYS A 1 79 ? -3.534 -10.778 10.815 1.00 85.94 79 CYS A CA 1
ATOM 649 C C . CYS A 1 79 ? -3.137 -9.589 9.928 1.00 85.94 79 CYS A C 1
ATOM 651 O O . CYS A 1 79 ? -1.961 -9.425 9.603 1.00 85.94 79 CYS A O 1
ATOM 653 N N . ALA A 1 80 ? -4.102 -8.747 9.554 1.00 84.88 80 ALA A N 1
ATOM 654 C CA . ALA A 1 80 ? -3.830 -7.564 8.744 1.00 84.88 80 ALA A CA 1
ATOM 655 C C . ALA A 1 80 ? -3.034 -6.494 9.499 1.00 84.88 80 ALA A C 1
ATOM 657 O O . ALA A 1 80 ? -2.169 -5.849 8.912 1.00 84.88 80 ALA A O 1
ATOM 658 N N . LEU A 1 81 ? -3.288 -6.327 10.797 1.00 87.06 81 LEU A N 1
ATOM 659 C CA . LEU A 1 81 ? -2.550 -5.419 11.666 1.00 87.06 81 LEU A CA 1
ATOM 660 C C . LEU A 1 81 ? -1.060 -5.776 11.681 1.00 87.06 81 LEU A C 1
ATOM 662 O O . LEU A 1 81 ? -0.222 -4.898 11.491 1.00 87.06 81 LEU A O 1
ATOM 666 N N . ILE A 1 82 ? -0.740 -7.064 11.844 1.00 86.38 82 ILE A N 1
ATOM 667 C CA . ILE A 1 82 ? 0.639 -7.569 11.808 1.00 86.38 82 ILE A CA 1
ATOM 668 C C . ILE A 1 82 ? 1.280 -7.296 10.442 1.00 86.38 82 ILE A C 1
ATOM 670 O O . ILE A 1 82 ? 2.394 -6.780 10.385 1.00 86.38 82 ILE A O 1
ATOM 674 N N . GLU A 1 83 ? 0.576 -7.602 9.350 1.00 85.81 83 GLU A N 1
ATOM 675 C CA . GLU A 1 83 ? 1.059 -7.394 7.978 1.00 85.81 83 GLU A CA 1
ATOM 676 C C . GLU A 1 83 ? 1.386 -5.913 7.714 1.00 85.81 83 GLU A C 1
ATOM 678 O O . GLU A 1 83 ? 2.467 -5.580 7.225 1.00 85.81 83 GLU A O 1
ATOM 683 N N . ILE A 1 84 ? 0.495 -5.003 8.116 1.00 83.00 84 ILE A N 1
ATOM 684 C CA . ILE A 1 84 ? 0.693 -3.560 7.942 1.00 83.00 84 ILE A CA 1
ATOM 685 C C . ILE A 1 84 ? 1.836 -3.049 8.822 1.00 83.00 84 ILE A C 1
ATOM 687 O O . ILE A 1 84 ? 2.667 -2.274 8.346 1.00 83.00 84 ILE A O 1
ATOM 691 N N . LEU A 1 85 ? 1.915 -3.482 10.083 1.00 85.94 85 LEU A N 1
ATOM 692 C CA . LEU A 1 85 ? 3.009 -3.099 10.979 1.00 85.94 85 LEU A CA 1
ATOM 693 C C . LEU A 1 85 ? 4.365 -3.538 10.422 1.00 85.94 85 LEU A C 1
ATOM 695 O O . LEU A 1 85 ? 5.299 -2.741 10.424 1.00 85.94 85 LEU A O 1
ATOM 699 N N . GLN A 1 86 ? 4.461 -4.752 9.874 1.00 84.44 86 GLN A N 1
ATOM 700 C CA . GLN A 1 86 ? 5.679 -5.237 9.222 1.00 84.44 86 GLN A CA 1
ATOM 701 C C . GLN A 1 86 ? 6.065 -4.382 8.013 1.00 84.44 86 GLN A C 1
ATOM 703 O O . GLN A 1 86 ? 7.237 -4.036 7.866 1.00 84.44 86 GLN A O 1
ATOM 708 N N . ILE A 1 87 ? 5.098 -4.002 7.169 1.00 79.00 87 ILE A N 1
ATOM 709 C CA . ILE A 1 87 ? 5.347 -3.117 6.023 1.00 79.00 87 ILE A CA 1
ATOM 710 C C . ILE A 1 87 ? 5.885 -1.765 6.510 1.00 79.00 87 ILE A C 1
ATOM 712 O O . ILE A 1 87 ? 6.931 -1.316 6.037 1.00 79.00 87 ILE A O 1
ATOM 716 N N . VAL A 1 88 ? 5.218 -1.139 7.485 1.00 78.25 88 VAL A N 1
ATOM 717 C CA . VAL A 1 88 ? 5.619 0.167 8.034 1.00 78.25 88 VAL A CA 1
ATOM 718 C C . VAL A 1 88 ? 7.006 0.102 8.680 1.00 78.25 88 VAL A C 1
ATOM 720 O O . VAL A 1 88 ? 7.838 0.974 8.429 1.00 78.25 88 VAL A O 1
ATOM 723 N N . GLU A 1 89 ? 7.297 -0.940 9.459 1.00 79.62 89 GLU A N 1
ATOM 724 C CA . GLU A 1 89 ? 8.609 -1.129 10.086 1.00 79.62 89 GLU A CA 1
ATOM 725 C C . GLU A 1 89 ? 9.711 -1.368 9.059 1.00 79.62 89 GLU A C 1
ATOM 727 O O . GLU A 1 89 ? 10.773 -0.748 9.147 1.00 79.62 89 GLU A O 1
ATOM 732 N N . GLN A 1 90 ? 9.456 -2.203 8.048 1.00 76.38 90 GLN A N 1
ATOM 733 C CA . GLN A 1 90 ? 10.408 -2.433 6.968 1.00 76.38 90 GLN A CA 1
ATOM 734 C C . GLN A 1 90 ? 10.760 -1.114 6.277 1.00 76.38 90 GLN A C 1
ATOM 736 O O . GLN A 1 90 ? 11.930 -0.860 6.005 1.00 76.38 90 GLN A O 1
ATOM 741 N N . ILE A 1 91 ? 9.785 -0.242 6.030 1.00 71.38 91 ILE A N 1
ATOM 742 C CA . ILE A 1 91 ? 10.008 1.057 5.384 1.00 71.38 91 ILE A CA 1
ATOM 743 C C . ILE A 1 91 ? 10.839 1.984 6.269 1.00 71.38 91 ILE A C 1
ATOM 745 O O . ILE A 1 91 ? 11.813 2.567 5.791 1.00 71.38 91 ILE A O 1
ATOM 749 N N . GLN A 1 92 ? 10.498 2.075 7.558 1.00 70.19 92 GLN A N 1
ATOM 750 C CA . GLN A 1 92 ? 11.253 2.872 8.527 1.00 70.19 92 GLN A CA 1
ATOM 751 C C . GLN A 1 92 ? 12.714 2.401 8.649 1.00 70.19 92 GLN A C 1
ATOM 753 O O . GLN A 1 92 ? 13.606 3.225 8.842 1.00 70.19 92 GLN A O 1
ATOM 758 N N . GLN A 1 93 ? 12.972 1.098 8.493 1.00 72.12 93 GLN A N 1
ATOM 759 C CA . GLN A 1 93 ? 14.316 0.511 8.548 1.00 72.12 93 GLN A CA 1
ATOM 760 C C . GLN A 1 93 ? 15.088 0.603 7.220 1.00 72.12 93 GLN A C 1
ATOM 762 O O . GLN A 1 93 ? 16.312 0.714 7.234 1.00 72.12 93 GLN A O 1
ATOM 767 N N . SER A 1 94 ? 14.402 0.543 6.072 1.00 61.56 94 SER A N 1
ATOM 768 C CA . SER A 1 94 ? 15.048 0.355 4.762 1.00 61.56 94 SER A CA 1
ATOM 769 C C . SER A 1 94 ? 15.724 1.606 4.210 1.00 61.56 94 SER A C 1
ATOM 771 O O . SER A 1 94 ? 16.640 1.455 3.408 1.00 61.56 94 SER A O 1
ATOM 773 N N . SER A 1 95 ? 15.303 2.819 4.591 1.00 53.50 95 SER A N 1
ATOM 774 C CA . SER A 1 95 ? 16.043 4.074 4.360 1.00 53.50 95 SER A CA 1
ATOM 775 C C . SER A 1 95 ? 15.240 5.279 4.844 1.00 53.50 95 SER A C 1
ATOM 777 O O . SER A 1 95 ? 14.321 5.709 4.162 1.00 53.50 95 SER A O 1
ATOM 779 N N . THR A 1 96 ? 15.670 5.938 5.920 1.00 53.62 96 THR A N 1
ATOM 780 C CA . THR A 1 96 ? 15.336 7.356 6.176 1.00 53.62 96 THR A CA 1
ATOM 781 C C . THR A 1 96 ? 15.988 8.307 5.159 1.00 53.62 96 THR A C 1
ATOM 783 O O . THR A 1 96 ? 15.680 9.491 5.137 1.00 53.62 96 THR A O 1
ATOM 786 N N . ALA A 1 97 ? 16.866 7.800 4.284 1.00 54.09 97 ALA A N 1
ATOM 787 C CA . ALA A 1 97 ? 17.643 8.580 3.321 1.00 54.09 97 ALA A CA 1
ATOM 788 C C . ALA A 1 97 ? 16.855 9.084 2.090 1.00 54.09 97 ALA A C 1
ATOM 790 O O . ALA A 1 97 ? 17.417 9.830 1.292 1.00 54.09 97 ALA A O 1
ATOM 791 N N . GLY A 1 98 ? 15.587 8.688 1.916 1.00 59.53 98 GLY A N 1
ATOM 792 C CA . GLY A 1 98 ? 14.773 9.060 0.747 1.00 59.53 98 GLY A CA 1
ATOM 793 C C . GLY A 1 98 ? 13.350 9.539 1.045 1.00 59.53 98 GLY A C 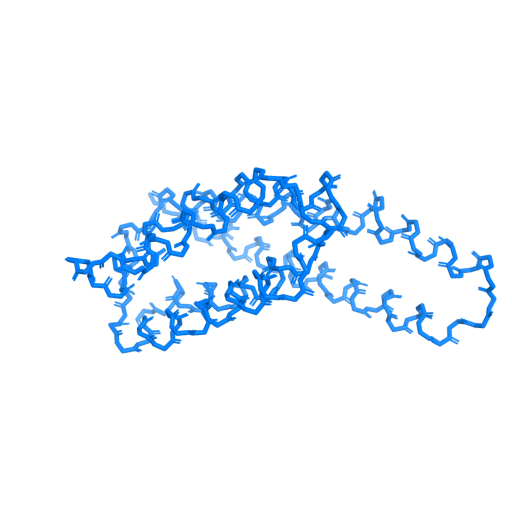1
ATOM 794 O O . GLY A 1 98 ? 12.644 9.914 0.115 1.00 59.53 98 GLY A O 1
ATOM 795 N N . TYR A 1 99 ? 12.921 9.542 2.311 1.00 66.50 99 TYR A N 1
ATOM 796 C CA . TYR A 1 99 ? 11.595 10.026 2.705 1.00 66.50 99 TYR A CA 1
ATOM 797 C C . TYR A 1 99 ? 11.703 11.396 3.363 1.00 66.50 99 TYR A C 1
ATOM 799 O O . TYR A 1 99 ? 12.630 11.640 4.137 1.00 66.50 99 TYR A O 1
ATOM 807 N N . SER A 1 100 ? 10.741 12.279 3.091 1.00 71.06 100 SER A N 1
ATOM 808 C CA . SER A 1 100 ? 10.647 13.536 3.825 1.00 71.06 100 SER A CA 1
ATOM 809 C C . SER A 1 100 ? 10.305 13.279 5.287 1.00 71.06 100 SER A C 1
ATOM 811 O O . SER A 1 100 ? 9.756 12.236 5.663 1.00 71.06 100 SER A O 1
ATOM 813 N N . GLN A 1 101 ? 10.614 14.263 6.121 1.00 75.31 101 GLN A N 1
ATOM 814 C CA . GLN A 1 101 ? 10.304 14.207 7.539 1.00 75.31 101 GLN A CA 1
ATOM 815 C C . GLN A 1 101 ? 8.792 14.062 7.777 1.00 75.31 101 GLN A C 1
ATOM 817 O O . GLN A 1 101 ? 8.386 13.332 8.676 1.00 75.31 101 GLN A O 1
ATOM 822 N N . GLU A 1 102 ? 7.963 14.679 6.937 1.00 74.50 102 GLU A N 1
ATOM 823 C CA . GLU A 1 102 ? 6.501 14.614 6.985 1.00 74.50 102 GLU A CA 1
ATOM 824 C C . GLU A 1 102 ? 5.977 13.213 6.633 1.00 74.50 102 GLU A C 1
ATOM 826 O O . GLU A 1 102 ? 5.102 12.687 7.319 1.00 74.50 102 GLU A O 1
ATOM 831 N N . ALA A 1 103 ? 6.546 12.555 5.615 1.00 73.56 103 ALA A N 1
ATOM 832 C CA . ALA A 1 103 ? 6.183 11.178 5.270 1.00 73.56 103 ALA A CA 1
ATOM 833 C C . ALA A 1 103 ? 6.556 10.196 6.395 1.00 73.56 103 ALA A C 1
ATOM 835 O O . ALA A 1 103 ? 5.781 9.298 6.733 1.00 73.56 103 ALA A O 1
ATOM 836 N N . ILE A 1 104 ? 7.721 10.395 7.020 1.00 78.38 104 ILE A N 1
ATOM 837 C CA . ILE A 1 104 ? 8.152 9.619 8.191 1.00 78.38 104 ILE A CA 1
ATOM 838 C C . ILE A 1 104 ? 7.218 9.873 9.382 1.00 78.38 104 ILE A C 1
ATOM 840 O O . ILE A 1 104 ? 6.872 8.928 10.098 1.00 78.38 104 ILE A O 1
ATOM 844 N N . GLN A 1 105 ? 6.786 11.118 9.594 1.00 82.44 105 GLN A N 1
ATOM 845 C CA . GLN A 1 105 ? 5.823 11.469 10.638 1.00 82.44 105 GLN A CA 1
ATOM 846 C C . GLN A 1 105 ? 4.482 10.772 10.413 1.00 82.44 105 GLN A C 1
ATOM 848 O O . GLN A 1 105 ? 4.009 10.108 11.328 1.00 82.44 105 GLN A O 1
ATOM 853 N N . LEU A 1 106 ? 3.931 10.800 9.198 1.00 82.06 106 LEU A N 1
ATOM 854 C CA . LEU A 1 106 ? 2.686 10.093 8.880 1.00 82.06 106 LEU A CA 1
ATOM 855 C C . LEU A 1 106 ? 2.798 8.577 9.074 1.00 82.06 106 LEU A C 1
ATOM 857 O O . LEU A 1 106 ? 1.909 7.967 9.663 1.00 82.06 106 LEU A O 1
ATOM 861 N N . LEU A 1 107 ? 3.902 7.953 8.647 1.00 80.38 107 LEU A N 1
ATOM 862 C CA . LEU A 1 107 ? 4.149 6.528 8.912 1.00 80.38 107 LEU A CA 1
ATOM 863 C C . LEU A 1 107 ? 4.232 6.232 10.412 1.00 80.38 107 LEU A C 1
ATOM 865 O O . LEU A 1 107 ? 3.752 5.198 10.876 1.00 80.38 107 LEU A O 1
ATOM 869 N N . THR A 1 108 ? 4.822 7.148 11.177 1.00 85.44 108 THR A N 1
ATOM 870 C CA . THR A 1 108 ? 4.903 7.048 12.636 1.00 85.44 108 THR A CA 1
ATOM 871 C C . THR A 1 108 ? 3.528 7.207 13.279 1.00 85.44 108 THR A C 1
ATOM 873 O O . THR A 1 108 ? 3.191 6.438 14.173 1.00 85.44 108 THR A O 1
ATOM 876 N N . GLU A 1 109 ? 2.700 8.136 12.805 1.00 87.81 109 GLU A N 1
ATOM 877 C CA . GLU A 1 109 ? 1.319 8.310 13.259 1.00 87.81 109 GLU A CA 1
ATOM 878 C C . GLU A 1 109 ? 0.466 7.074 12.967 1.00 87.81 109 GLU A C 1
ATOM 880 O O . GLU A 1 109 ? -0.233 6.592 13.860 1.00 87.81 109 GLU A O 1
ATOM 885 N N . ILE A 1 110 ? 0.582 6.506 11.760 1.00 86.81 110 ILE A N 1
ATOM 886 C CA . ILE A 1 110 ? -0.062 5.240 11.395 1.00 86.81 110 ILE A CA 1
ATOM 887 C C . ILE A 1 110 ? 0.398 4.137 12.352 1.00 86.81 110 ILE A C 1
ATOM 889 O O . ILE A 1 110 ? -0.438 3.492 12.979 1.00 86.81 110 ILE A O 1
ATOM 893 N N . ARG A 1 111 ? 1.712 3.952 12.542 1.00 86.62 111 ARG A N 1
ATOM 894 C CA . ARG A 1 111 ? 2.257 2.944 13.466 1.00 86.62 111 ARG A CA 1
ATOM 895 C C . ARG A 1 111 ? 1.737 3.124 14.890 1.00 86.62 111 ARG A C 1
ATOM 897 O O . ARG A 1 111 ? 1.365 2.146 15.532 1.00 86.62 111 ARG A O 1
ATOM 904 N N . ASN A 1 112 ? 1.699 4.357 15.384 1.00 89.56 112 ASN A N 1
ATOM 905 C CA . ASN A 1 112 ? 1.214 4.663 16.725 1.00 89.56 112 ASN A CA 1
ATOM 906 C C . ASN A 1 112 ? -0.266 4.309 16.862 1.00 89.56 112 ASN A C 1
ATOM 908 O O . ASN A 1 112 ? -0.631 3.636 17.820 1.00 89.56 112 ASN A O 1
ATOM 912 N N . LYS A 1 113 ? -1.095 4.668 15.873 1.00 88.25 113 LYS A N 1
ATOM 913 C CA . LYS A 1 113 ? -2.517 4.300 15.841 1.00 88.25 113 LYS A CA 1
ATOM 914 C C . LYS A 1 113 ? -2.735 2.791 15.815 1.00 88.25 113 LYS A C 1
ATOM 916 O O . LYS A 1 113 ? -3.620 2.293 16.504 1.00 88.25 113 LYS A O 1
ATOM 921 N N . LEU A 1 114 ? -1.909 2.056 15.075 1.00 86.81 114 LEU A N 1
ATOM 922 C CA . LEU A 1 114 ? -1.962 0.592 15.036 1.00 86.81 114 LEU A CA 1
ATOM 923 C C . LEU A 1 114 ? -1.514 -0.058 16.358 1.00 86.81 114 LEU A C 1
ATOM 925 O O . LEU A 1 114 ? -1.976 -1.147 16.690 1.00 86.81 114 LEU A O 1
ATOM 929 N N . ASN A 1 115 ? -0.676 0.618 17.146 1.00 87.81 115 ASN A N 1
ATOM 930 C CA . ASN A 1 115 ? -0.182 0.132 18.437 1.00 87.81 115 ASN A CA 1
ATOM 931 C C . ASN A 1 115 ? -0.982 0.631 19.655 1.00 87.81 115 ASN A C 1
ATOM 933 O O . ASN A 1 115 ? -0.610 0.312 20.784 1.00 87.81 115 ASN A O 1
ATOM 937 N N . GLU A 1 116 ? -2.073 1.385 19.474 1.00 88.50 116 GLU A N 1
ATOM 938 C CA . GLU A 1 116 ? -2.871 1.893 20.600 1.00 88.50 116 GLU A CA 1
ATOM 939 C C . GLU A 1 116 ? -3.439 0.740 21.456 1.00 88.50 116 GLU A C 1
ATOM 941 O O . GLU A 1 116 ? -4.193 -0.087 20.948 1.00 88.50 116 GLU A O 1
ATOM 946 N N . PRO A 1 117 ? -3.119 0.650 22.758 1.00 75.00 117 PRO A N 1
ATOM 947 C CA . PRO A 1 117 ? -3.403 -0.546 23.557 1.00 75.00 117 PRO A CA 1
ATOM 948 C C . PRO A 1 117 ? -4.896 -0.777 23.837 1.00 75.00 117 PRO A C 1
ATOM 950 O O . PRO A 1 117 ? -5.294 -1.909 24.093 1.00 75.00 117 PRO A O 1
ATOM 953 N N . GLU A 1 118 ? -5.722 0.268 23.768 1.00 73.62 118 GLU A N 1
ATOM 954 C CA . GLU A 1 118 ? -7.134 0.225 24.181 1.00 73.62 118 GLU A CA 1
ATOM 955 C C . GLU A 1 118 ? -8.111 -0.075 23.033 1.00 73.62 118 GLU A C 1
ATOM 957 O O . GLU A 1 118 ? -9.302 -0.273 23.268 1.00 73.62 118 GLU A O 1
ATOM 962 N N . ASN A 1 119 ? -7.620 -0.146 21.792 1.00 81.25 119 ASN A N 1
ATOM 963 C CA . ASN A 1 119 ? -8.447 -0.395 20.615 1.00 81.25 119 ASN A CA 1
ATOM 964 C C . ASN A 1 119 ? -8.338 -1.851 20.142 1.00 81.25 119 ASN A C 1
ATOM 966 O O . ASN A 1 119 ? -7.247 -2.433 20.102 1.00 81.25 119 ASN A O 1
ATOM 970 N N . SER A 1 120 ? -9.472 -2.417 19.717 1.00 88.69 120 SER A N 1
ATOM 971 C CA . SER A 1 120 ? -9.497 -3.699 19.005 1.00 88.69 120 SER A CA 1
AT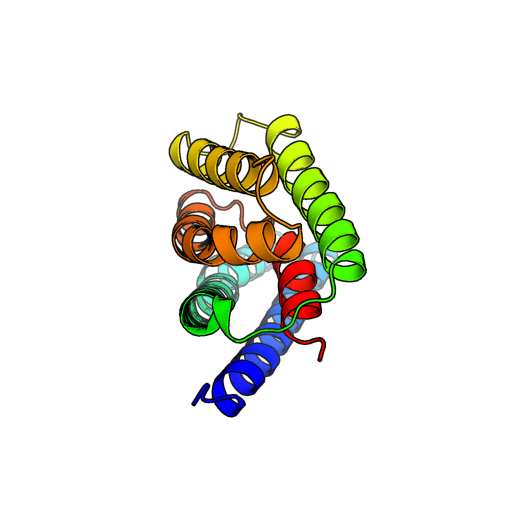OM 972 C C . SER A 1 120 ? -8.712 -3.602 17.692 1.00 88.69 120 SER A C 1
ATOM 974 O O . SER A 1 120 ? -8.487 -2.497 17.181 1.00 88.69 120 SER A O 1
ATOM 976 N N . ALA A 1 121 ? -8.280 -4.729 17.123 1.00 86.44 121 ALA A N 1
ATOM 977 C CA . ALA A 1 121 ? -7.530 -4.718 15.868 1.00 86.44 121 ALA A CA 1
ATOM 978 C C . ALA A 1 121 ? -8.360 -4.094 14.740 1.00 86.44 121 ALA A C 1
ATOM 980 O O . ALA A 1 121 ? -7.860 -3.262 13.978 1.00 86.44 121 ALA A O 1
ATOM 981 N N . ALA A 1 122 ? -9.663 -4.389 14.700 1.00 86.62 122 ALA A N 1
ATOM 982 C CA . ALA A 1 122 ? -10.578 -3.738 13.768 1.00 86.62 122 ALA A CA 1
ATOM 983 C C . ALA A 1 122 ? -10.670 -2.222 14.008 1.00 86.62 122 ALA A C 1
ATOM 985 O O . ALA A 1 122 ? -10.663 -1.439 13.054 1.00 86.62 122 ALA A O 1
ATOM 986 N N . GLY A 1 123 ? -10.741 -1.795 15.273 1.00 86.75 123 GLY A N 1
ATOM 987 C CA . GLY A 1 123 ? -10.769 -0.382 15.655 1.00 86.75 123 GLY A CA 1
ATOM 988 C C . GLY A 1 123 ? -9.516 0.372 15.206 1.00 86.75 123 GLY A C 1
ATOM 989 O O . GLY A 1 123 ? -9.620 1.436 14.594 1.00 86.75 123 GLY A O 1
ATOM 990 N N . LYS A 1 124 ? -8.337 -0.219 15.418 1.00 90.56 124 LYS A N 1
ATOM 991 C CA . LYS A 1 124 ? -7.033 0.310 14.981 1.00 90.56 124 LYS A CA 1
ATOM 992 C C . LYS A 1 124 ? -6.967 0.509 13.469 1.00 90.56 124 LYS A C 1
ATOM 994 O O . LYS A 1 124 ? -6.568 1.569 12.988 1.00 90.56 124 LYS A O 1
ATOM 999 N N . LEU A 1 125 ? -7.411 -0.485 12.703 1.00 87.56 125 LEU A N 1
ATOM 1000 C CA . LEU A 1 125 ? -7.408 -0.425 11.239 1.00 87.56 125 LEU A CA 1
ATOM 1001 C C . LEU A 1 125 ? -8.364 0.654 10.726 1.00 87.56 125 LEU A C 1
ATOM 1003 O O . LEU A 1 125 ? -8.000 1.446 9.861 1.00 87.56 125 LEU A O 1
ATOM 1007 N N . LYS A 1 126 ? -9.557 0.771 11.314 1.00 87.69 126 LYS A N 1
ATOM 1008 C CA . LYS A 1 126 ? -10.500 1.849 10.978 1.00 87.69 126 LYS A CA 1
ATOM 1009 C C . LYS A 1 126 ? -9.938 3.233 11.303 1.00 87.69 126 LYS A C 1
ATOM 1011 O O . LYS A 1 126 ? -10.102 4.155 10.508 1.00 87.69 126 LYS A O 1
ATOM 1016 N N . ALA A 1 127 ? -9.250 3.369 12.436 1.00 87.31 127 ALA A N 1
ATOM 1017 C CA . ALA A 1 127 ? -8.671 4.632 12.888 1.00 87.31 127 ALA A CA 1
ATOM 1018 C C . ALA A 1 127 ? -7.518 5.133 12.001 1.00 87.31 127 ALA A C 1
ATOM 1020 O O . ALA A 1 127 ? -7.220 6.326 12.014 1.00 87.31 127 ALA A O 1
ATOM 1021 N N . THR A 1 128 ? -6.888 4.255 11.216 1.00 87.88 128 THR A N 1
ATOM 1022 C CA . THR A 1 128 ? -5.804 4.636 10.294 1.00 87.88 128 THR A CA 1
ATOM 1023 C C . THR A 1 128 ? -6.285 5.059 8.911 1.00 87.88 128 THR A C 1
ATOM 1025 O O . THR A 1 128 ? -5.578 5.805 8.238 1.00 87.88 128 THR A O 1
ATOM 1028 N N . LEU A 1 129 ? -7.502 4.683 8.501 1.00 85.94 129 LEU A N 1
ATOM 1029 C CA . LEU A 1 129 ? -8.060 5.046 7.190 1.00 85.94 129 LEU A CA 1
ATOM 1030 C C . LEU A 1 129 ? -8.012 6.550 6.869 1.00 85.94 129 LEU A C 1
ATOM 1032 O O . LEU A 1 129 ? -7.642 6.891 5.744 1.00 85.94 129 LEU A O 1
ATOM 1036 N N . PRO A 1 130 ? -8.322 7.472 7.803 1.00 85.94 130 PRO A N 1
ATOM 1037 C CA . PRO A 1 130 ? -8.245 8.907 7.528 1.00 85.94 130 PRO A CA 1
ATOM 1038 C C . PRO A 1 130 ? -6.819 9.430 7.295 1.00 85.94 130 PRO A C 1
ATOM 1040 O O . PRO A 1 130 ? -6.664 10.501 6.711 1.00 85.94 130 PRO A O 1
ATOM 1043 N N . LEU A 1 131 ? -5.787 8.699 7.734 1.00 85.31 131 LEU A N 1
ATOM 1044 C CA . LEU A 1 131 ? -4.378 9.092 7.606 1.00 85.31 131 LEU A CA 1
ATOM 1045 C C . LEU A 1 131 ? -3.783 8.729 6.234 1.00 85.31 131 LEU A C 1
ATOM 1047 O O . LEU A 1 131 ? -2.762 9.286 5.834 1.00 85.31 131 LEU A O 1
ATOM 1051 N N . LEU A 1 132 ? -4.426 7.823 5.488 1.00 81.69 132 LEU A N 1
ATOM 1052 C CA . LEU A 1 132 ? -3.921 7.328 4.205 1.00 81.69 132 LEU A CA 1
ATOM 1053 C C . LEU A 1 132 ? -4.006 8.359 3.062 1.00 81.69 132 LEU A C 1
ATOM 1055 O O . LEU A 1 132 ? -3.019 8.500 2.345 1.00 81.69 132 LEU A O 1
ATOM 1059 N N . PRO A 1 133 ? -5.095 9.135 2.866 1.00 78.06 133 PRO A N 1
ATOM 1060 C CA . PRO A 1 133 ? -5.175 10.085 1.751 1.00 78.06 133 PRO A CA 1
ATOM 1061 C C . PRO A 1 133 ? -4.072 11.162 1.728 1.00 78.06 133 PRO A C 1
ATOM 1063 O O . PRO A 1 133 ? -3.533 11.434 0.648 1.00 78.06 133 PRO A O 1
ATOM 1066 N N . PRO A 1 134 ? -3.696 11.777 2.869 1.00 72.56 134 PRO A N 1
ATOM 1067 C CA . PRO A 1 134 ? -2.514 12.634 2.937 1.00 72.56 134 PRO A CA 1
ATOM 1068 C C . PRO A 1 134 ? -1.230 11.882 2.573 1.00 72.56 134 PRO A C 1
ATOM 1070 O O . PRO A 1 134 ? -0.453 12.377 1.764 1.00 72.56 134 PRO A O 1
ATOM 1073 N N . PHE A 1 135 ? -1.043 10.663 3.087 1.00 71.19 135 PHE A N 1
ATOM 1074 C CA . PHE A 1 135 ? 0.144 9.848 2.821 1.00 71.19 135 PHE A CA 1
ATOM 1075 C C . PHE A 1 135 ? 0.321 9.500 1.331 1.00 71.19 135 PHE A C 1
ATOM 1077 O O . PHE A 1 135 ? 1.431 9.599 0.812 1.00 71.19 135 PHE A O 1
ATOM 1084 N N . ILE A 1 136 ? -0.773 9.223 0.608 1.00 70.75 136 ILE A N 1
ATOM 1085 C CA . ILE A 1 136 ? -0.757 9.037 -0.860 1.00 70.75 136 ILE A CA 1
ATOM 1086 C C . ILE A 1 136 ? -0.191 10.259 -1.561 1.00 70.75 136 ILE A C 1
ATOM 1088 O O . ILE A 1 136 ? 0.555 10.120 -2.521 1.00 70.75 136 ILE A O 1
ATOM 1092 N N . SER A 1 137 ? -0.536 11.454 -1.081 1.00 67.31 137 SER A N 1
ATOM 1093 C CA . SER A 1 137 ? -0.058 12.705 -1.671 1.00 67.31 137 SER A CA 1
ATOM 1094 C C . SER A 1 137 ? 1.444 12.908 -1.426 1.00 67.31 137 SER A C 1
ATOM 1096 O O . SER A 1 137 ? 2.115 13.475 -2.279 1.00 67.31 137 SER A O 1
ATOM 1098 N N . TYR A 1 138 ? 1.996 12.385 -0.328 1.00 67.31 138 TYR A N 1
ATOM 1099 C CA . TYR A 1 138 ? 3.431 12.469 -0.032 1.00 67.31 138 TYR A CA 1
ATOM 1100 C C . TYR A 1 138 ? 4.292 11.509 -0.856 1.00 67.31 138 TYR A C 1
ATOM 1102 O O . TYR A 1 138 ? 5.385 11.893 -1.270 1.00 67.31 138 TYR A O 1
ATOM 1110 N N . GLU A 1 139 ? 3.816 10.297 -1.169 1.00 65.31 139 GLU A N 1
ATOM 1111 C CA . GLU A 1 139 ? 4.540 9.416 -2.104 1.00 65.31 139 GLU A CA 1
ATOM 1112 C C . GLU A 1 139 ? 4.777 10.087 -3.473 1.00 65.31 139 GLU A C 1
ATOM 1114 O O . GLU A 1 139 ? 5.754 9.779 -4.156 1.00 65.31 139 GLU A O 1
ATOM 1119 N N . ILE A 1 140 ? 3.917 11.042 -3.856 1.00 58.84 140 ILE A N 1
ATOM 1120 C CA . ILE A 1 140 ? 3.997 11.815 -5.109 1.00 58.84 140 ILE A CA 1
ATOM 1121 C C . ILE A 1 140 ? 5.165 12.784 -5.112 1.00 58.84 140 ILE A C 1
ATOM 1123 O O . ILE A 1 140 ? 5.900 12.854 -6.093 1.00 58.84 140 ILE A O 1
ATOM 1127 N N . GLU A 1 141 ? 5.296 13.565 -4.043 1.00 57.31 141 GLU A N 1
ATOM 1128 C CA . GLU A 1 141 ? 6.326 14.599 -3.945 1.00 57.31 141 GLU A CA 1
ATOM 1129 C C . GLU A 1 141 ? 7.725 13.977 -3.867 1.00 57.31 141 GLU A C 1
ATOM 1131 O O . GLU A 1 141 ? 8.706 14.598 -4.272 1.00 57.31 141 GLU A O 1
ATOM 1136 N N . LEU A 1 142 ? 7.800 12.727 -3.400 1.00 57.72 142 LEU A N 1
ATOM 1137 C CA . LEU A 1 142 ? 9.048 12.034 -3.096 1.00 57.72 142 LEU A CA 1
ATOM 1138 C C . LEU A 1 142 ? 9.418 10.930 -4.094 1.00 57.72 142 LEU A C 1
ATOM 1140 O O . LEU A 1 142 ? 10.551 10.454 -4.068 1.00 57.72 142 LEU A O 1
ATOM 1144 N N . GLY A 1 143 ? 8.507 10.522 -4.983 1.00 56.09 143 GLY A N 1
ATOM 1145 C CA . GLY A 1 143 ? 8.762 9.440 -5.940 1.00 56.09 143 GLY A CA 1
ATOM 1146 C C . GLY A 1 143 ? 8.898 8.061 -5.281 1.00 56.09 143 GLY A C 1
ATOM 1147 O O . GLY A 1 143 ? 9.644 7.209 -5.764 1.00 56.09 143 GLY A O 1
ATOM 1148 N N . THR A 1 144 ? 8.225 7.842 -4.149 1.00 61.84 144 THR A N 1
ATOM 1149 C CA . THR A 1 144 ? 8.360 6.648 -3.293 1.00 61.84 144 THR A CA 1
ATOM 1150 C C . THR A 1 144 ? 7.177 5.689 -3.430 1.00 61.84 144 THR A C 1
ATOM 1152 O O . THR A 1 144 ? 6.713 5.101 -2.462 1.00 61.84 144 THR A O 1
ATOM 1155 N N . GLU A 1 145 ? 6.704 5.510 -4.661 1.00 60.41 145 GLU A N 1
ATOM 1156 C CA . GLU A 1 145 ? 5.327 5.128 -5.025 1.00 60.41 145 GLU A CA 1
ATOM 1157 C C . GLU A 1 145 ? 5.012 3.630 -4.875 1.00 60.41 145 GLU A C 1
ATOM 1159 O O . GLU A 1 145 ? 4.295 3.045 -5.685 1.00 60.41 145 GLU A O 1
ATOM 1164 N N . GLY A 1 146 ? 5.597 2.979 -3.872 1.00 63.56 146 GLY A N 1
ATOM 1165 C CA . GLY A 1 146 ? 5.528 1.537 -3.658 1.00 63.56 146 GLY A CA 1
ATOM 1166 C C . GLY A 1 146 ? 5.053 1.118 -2.269 1.00 63.56 146 GLY A C 1
ATOM 1167 O O . GLY A 1 146 ? 4.873 -0.080 -2.056 1.00 63.56 146 GLY A O 1
ATOM 1168 N N . ILE A 1 147 ? 4.862 2.039 -1.319 1.00 69.25 147 ILE A N 1
ATOM 1169 C CA . ILE A 1 147 ? 4.383 1.710 0.032 1.00 69.25 147 ILE A CA 1
ATOM 1170 C C . ILE A 1 147 ? 2.889 1.449 -0.016 1.00 69.25 147 ILE A C 1
ATOM 1172 O O . ILE A 1 147 ? 2.426 0.404 0.445 1.00 69.25 147 ILE A O 1
ATOM 1176 N N . LEU A 1 148 ? 2.132 2.366 -0.611 1.00 68.44 148 LEU A N 1
ATOM 1177 C CA . LEU A 1 148 ? 0.682 2.217 -0.674 1.00 68.44 148 LEU A CA 1
ATOM 1178 C C . LEU A 1 148 ? 0.261 1.051 -1.550 1.00 68.44 148 LEU A C 1
ATOM 1180 O O . LEU A 1 148 ? -0.646 0.326 -1.162 1.00 68.44 148 LEU A O 1
ATOM 1184 N N . GLN A 1 149 ? 1.008 0.759 -2.614 1.00 67.56 149 GLN A N 1
ATOM 1185 C CA . GLN A 1 149 ? 0.800 -0.453 -3.413 1.00 67.56 149 GLN A CA 1
ATOM 1186 C C . GLN A 1 149 ? 0.908 -1.736 -2.577 1.00 67.56 149 GLN A C 1
ATOM 1188 O O . GLN A 1 149 ? 0.252 -2.729 -2.875 1.00 67.56 149 GLN A O 1
ATOM 1193 N N . ARG A 1 150 ? 1.738 -1.733 -1.525 1.00 72.44 150 ARG A N 1
ATOM 1194 C CA . ARG A 1 150 ? 1.901 -2.881 -0.621 1.00 72.44 150 ARG A CA 1
ATOM 1195 C C . ARG A 1 150 ? 0.825 -2.922 0.459 1.00 72.44 150 ARG A C 1
ATOM 1197 O O . ARG A 1 150 ? 0.410 -4.008 0.837 1.00 72.44 150 ARG A O 1
ATOM 1204 N N . MET A 1 151 ? 0.360 -1.768 0.940 1.00 73.38 151 MET A N 1
ATOM 1205 C CA . MET A 1 151 ? -0.668 -1.683 1.988 1.00 73.38 151 MET A CA 1
ATOM 1206 C C . MET A 1 151 ? -2.097 -1.836 1.443 1.00 73.38 151 MET A C 1
ATOM 1208 O O . MET A 1 151 ? -2.974 -2.381 2.118 1.00 73.38 151 MET A O 1
ATOM 1212 N N . PHE A 1 152 ? -2.349 -1.353 0.226 1.00 75.62 152 PHE A N 1
ATOM 1213 C CA . PHE A 1 152 ? -3.665 -1.317 -0.408 1.00 75.62 152 PHE A CA 1
ATOM 1214 C C . PHE A 1 152 ? -4.336 -2.699 -0.506 1.00 75.62 152 PHE A C 1
ATOM 1216 O O . PHE A 1 152 ? -5.507 -2.808 -0.118 1.00 75.62 152 PHE A O 1
ATOM 1223 N N . PRO A 1 153 ? -3.648 -3.783 -0.920 1.00 74.88 153 PRO A N 1
ATOM 1224 C CA . PRO A 1 153 ? -4.247 -5.116 -0.971 1.00 74.88 153 PRO A CA 1
ATOM 1225 C C . PRO A 1 153 ? -4.726 -5.605 0.400 1.00 74.88 153 PRO A C 1
ATOM 1227 O O . PRO A 1 153 ? -5.808 -6.180 0.515 1.00 74.88 153 PRO A O 1
ATOM 1230 N N . THR A 1 154 ? -3.954 -5.343 1.456 1.00 80.25 154 THR A N 1
ATOM 1231 C CA . THR A 1 154 ? -4.259 -5.800 2.815 1.00 80.25 154 THR A CA 1
ATOM 1232 C C . THR A 1 154 ? -5.533 -5.146 3.338 1.00 80.25 154 THR A C 1
ATOM 1234 O O . THR A 1 154 ? -6.480 -5.841 3.703 1.00 80.25 154 THR A O 1
ATOM 1237 N N . PHE A 1 155 ? -5.592 -3.815 3.312 1.00 76.31 155 PHE A N 1
ATOM 1238 C CA . PHE A 1 155 ? -6.745 -3.034 3.766 1.00 76.31 155 PHE A CA 1
ATOM 1239 C C . PHE A 1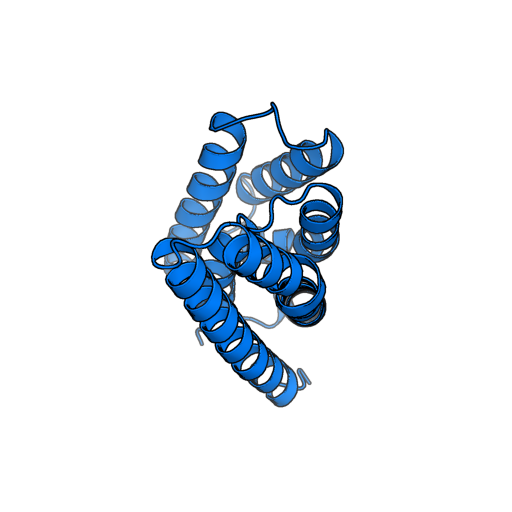 155 ? -7.996 -3.247 2.909 1.00 76.31 155 PHE A C 1
ATOM 1241 O O . PHE A 1 155 ? -9.098 -3.370 3.446 1.00 76.31 155 PHE A O 1
ATOM 1248 N N . SER A 1 156 ? -7.848 -3.294 1.581 1.00 72.81 156 SER A N 1
ATOM 1249 C CA . SER A 1 156 ? -8.983 -3.534 0.688 1.00 72.81 156 SER A CA 1
ATOM 1250 C C . SER A 1 156 ? -9.593 -4.913 0.942 1.00 72.81 156 SER A C 1
ATOM 1252 O O . SER A 1 156 ? -10.812 -5.036 0.999 1.00 72.81 156 SER A O 1
ATOM 1254 N N . ARG A 1 157 ? -8.779 -5.942 1.195 1.00 80.31 157 ARG A N 1
ATOM 1255 C CA . ARG A 1 157 ? -9.251 -7.288 1.543 1.00 80.31 157 ARG A CA 1
ATOM 1256 C C . ARG A 1 157 ? -10.057 -7.317 2.844 1.00 80.31 157 ARG A C 1
ATOM 1258 O O . ARG A 1 157 ? -11.132 -7.913 2.871 1.00 80.31 157 ARG A O 1
ATOM 1265 N N . ILE A 1 158 ? -9.561 -6.700 3.918 1.00 75.62 158 ILE A N 1
ATOM 1266 C CA . ILE A 1 158 ? -10.213 -6.779 5.240 1.00 75.62 158 ILE A CA 1
ATOM 1267 C C . ILE A 1 158 ? -11.488 -5.944 5.351 1.00 75.62 158 ILE A C 1
ATOM 1269 O O . ILE A 1 158 ? -12.405 -6.339 6.059 1.00 75.62 158 ILE A O 1
ATOM 1273 N N . LEU A 1 159 ? -11.580 -4.821 4.635 1.00 70.12 159 LEU A N 1
ATOM 1274 C CA . LEU A 1 159 ? -12.752 -3.938 4.687 1.00 70.12 159 LEU A CA 1
ATOM 1275 C C . LEU A 1 159 ? -13.898 -4.425 3.791 1.00 70.12 159 LEU A C 1
ATOM 1277 O O . LEU A 1 159 ? -14.997 -3.880 3.838 1.00 70.12 159 LEU A O 1
ATOM 1281 N N . LYS A 1 160 ? -13.656 -5.466 2.986 1.00 64.81 160 LYS A N 1
ATOM 1282 C CA . LYS A 1 160 ? -14.658 -6.105 2.124 1.00 64.81 160 LYS A CA 1
ATOM 1283 C C . LYS A 1 160 ? -15.305 -7.340 2.743 1.00 64.81 160 LYS A C 1
ATOM 1285 O O . LYS A 1 160 ? -16.386 -7.725 2.293 1.00 64.81 160 LYS A O 1
ATOM 1290 N N . LYS A 1 161 ? -14.655 -7.991 3.715 1.00 55.75 161 LYS A N 1
ATOM 1291 C CA . LYS A 1 161 ? -15.198 -9.207 4.326 1.00 55.75 161 LYS A CA 1
ATOM 1292 C C . LYS A 1 161 ? -16.460 -8.860 5.121 1.00 55.75 161 LYS A C 1
ATOM 1294 O O . LYS A 1 161 ? -16.437 -7.976 5.967 1.00 55.75 161 LYS A O 1
ATOM 1299 N N . LYS A 1 162 ? -17.551 -9.540 4.776 1.00 46.44 162 LYS A N 1
ATOM 1300 C CA . LYS A 1 162 ? -18.769 -9.642 5.581 1.00 46.44 162 LYS A CA 1
ATOM 1301 C C . LYS A 1 162 ? -18.651 -10.828 6.521 1.00 46.44 162 LYS A C 1
ATOM 1303 O O . LYS A 1 162 ? -18.050 -11.834 6.076 1.00 46.44 162 LYS A O 1
#

Sequence (162 aa):
MIPRRRLTDLEEILDSLYETLGNHQKQLAYTASAAERNTIKQTISRQVLPEIRKYEKEYWQLLAQNANSFEINETDADCALIEILQIVEQIQQSSTAGYSQEAIQLLTEIRNKLNEPENSAAGKLKATLPLLPPFISYEIELGTEGILQRMFPTFSRILKKK

Radius of gyration: 16.77 Å; Cα contacts (8 Å, |Δi|>4): 128; chains: 1; bounding box: 44×27×50 Å

Solvent-accessible surface area (backbone atoms only — not comparable to full-atom values): 9024 Å² total; per-residue (Å²): 128,81,64,59,66,56,56,51,54,43,47,56,50,43,52,54,46,50,50,52,48,52,51,50,53,53,50,48,73,73,48,83,50,69,68,58,36,49,52,47,52,49,44,43,66,71,47,50,49,56,53,43,52,56,45,48,37,51,49,40,51,56,46,39,78,42,38,88,76,51,63,52,58,53,70,63,23,45,56,44,50,53,54,49,51,51,54,54,50,49,50,65,70,73,47,72,87,69,54,54,72,67,54,52,47,52,54,48,52,45,51,49,45,64,62,45,87,88,51,53,47,40,52,21,57,44,69,37,34,71,58,45,46,64,52,59,57,44,28,63,82,56,72,54,79,57,57,60,72,63,46,47,61,53,56,57,54,51,69,64,45,125

Mean predicted aligned error: 7.36 Å

Secondary structure (DSSP, 8-state):
---HHHHHHHHHHHHHHHHHHHHHHHHHHH---HHHHHHHHHHIIIIIHHHHHHHHHHHHHHHHHTGGG----HHHHHHHHHHHHHHHHHHHHH-TTSS-HHHHHHHHHHHHHHT-TTS-HHHHHHHHGGGHHHHHHHHHHHT-TTHHHHHHHHHHHHHH--

pLDDT: mean 79.98, std 10.32, range [44.75, 92.88]